Protein AF-A0A9W9KR08-F1 (afdb_monomer_lite)

Structure (mmCIF, N/CA/C/O backbone):
data_AF-A0A9W9KR08-F1
#
_entry.id   AF-A0A9W9KR08-F1
#
loop_
_atom_site.group_PDB
_atom_site.id
_atom_site.type_symbol
_atom_site.label_atom_id
_atom_site.label_alt_id
_atom_site.label_comp_id
_atom_site.label_asym_id
_atom_site.label_entity_id
_atom_site.label_seq_id
_atom_site.pdbx_PDB_ins_code
_atom_site.Cartn_x
_atom_site.Cartn_y
_atom_site.Cartn_z
_atom_site.occupancy
_atom_site.B_iso_or_equiv
_atom_site.auth_seq_id
_atom_site.auth_comp_id
_atom_site.auth_asym_id
_atom_site.auth_atom_id
_atom_site.pdbx_PDB_model_num
ATOM 1 N N . MET A 1 1 ? 18.007 20.102 36.667 1.00 52.06 1 MET A N 1
ATOM 2 C CA . MET A 1 1 ? 18.211 20.286 35.215 1.00 52.06 1 MET A CA 1
ATOM 3 C C . MET A 1 1 ? 19.020 19.099 34.707 1.00 52.06 1 MET A C 1
ATOM 5 O O . MET A 1 1 ? 20.148 18.953 35.167 1.00 52.06 1 MET A O 1
ATOM 9 N N . PRO A 1 2 ? 18.462 18.188 33.891 1.00 59.41 2 PRO A N 1
ATOM 10 C CA . PRO A 1 2 ? 19.242 17.080 33.341 1.00 59.41 2 PRO A CA 1
ATOM 11 C C . PRO A 1 2 ? 20.337 17.617 32.404 1.00 59.41 2 PRO A C 1
ATOM 13 O O . PRO A 1 2 ? 20.104 18.548 31.640 1.00 59.41 2 PRO A O 1
ATOM 16 N N . SER A 1 3 ? 21.543 17.053 32.503 1.00 70.56 3 SER A N 1
ATOM 17 C CA . SER A 1 3 ? 22.704 17.408 31.676 1.00 70.56 3 SER A CA 1
ATOM 18 C C . SER A 1 3 ? 22.457 17.080 30.195 1.00 70.56 3 SER A C 1
ATOM 20 O O . SER A 1 3 ? 21.797 16.090 29.884 1.00 70.56 3 SER A O 1
ATOM 22 N N . ILE A 1 4 ? 23.012 17.873 29.273 1.00 71.12 4 ILE A N 1
ATOM 23 C CA . ILE A 1 4 ? 22.867 17.719 27.809 1.00 71.12 4 ILE A CA 1
ATOM 24 C C . ILE A 1 4 ? 23.231 16.293 27.342 1.00 71.12 4 ILE A C 1
ATOM 26 O O . ILE A 1 4 ? 22.606 15.748 26.433 1.00 71.12 4 ILE A O 1
ATOM 30 N N . TYR A 1 5 ? 24.170 15.635 28.027 1.00 62.56 5 TYR A N 1
ATOM 31 C CA . TYR A 1 5 ? 24.565 14.251 27.748 1.00 62.56 5 TYR A CA 1
ATOM 32 C C . TYR A 1 5 ? 23.477 13.223 28.080 1.00 62.56 5 TYR A C 1
ATOM 34 O O . TYR A 1 5 ? 23.344 12.228 27.375 1.00 62.56 5 TYR A O 1
ATOM 42 N N . GLN A 1 6 ? 22.662 13.474 29.109 1.00 64.88 6 GLN A N 1
ATOM 43 C CA . GLN A 1 6 ? 21.523 12.615 29.454 1.00 64.88 6 GLN A CA 1
ATOM 44 C C . GLN A 1 6 ? 20.429 12.708 28.385 1.00 64.88 6 GLN A C 1
ATOM 46 O O . GLN A 1 6 ? 19.851 11.695 28.005 1.00 64.88 6 GLN A O 1
ATOM 51 N N . VAL A 1 7 ? 20.189 13.904 27.835 1.00 69.44 7 VAL A N 1
ATOM 52 C CA . VAL A 1 7 ? 19.223 14.100 26.741 1.00 69.44 7 VAL A CA 1
ATOM 53 C C . VAL A 1 7 ? 19.712 13.431 25.452 1.00 69.44 7 VAL A C 1
ATOM 55 O O . VAL A 1 7 ? 18.926 12.768 24.781 1.00 69.44 7 VAL A O 1
ATOM 58 N N . SER A 1 8 ? 21.010 13.528 25.144 1.00 73.31 8 SER A N 1
ATOM 59 C CA . SER A 1 8 ? 21.623 12.865 23.983 1.00 73.31 8 SER A CA 1
ATOM 60 C C . SER A 1 8 ? 21.580 11.335 24.091 1.00 73.31 8 SER A C 1
ATOM 62 O O . SER A 1 8 ? 21.169 10.656 23.150 1.00 73.31 8 SER A O 1
ATOM 64 N N . LEU A 1 9 ? 21.907 10.784 25.265 1.00 67.12 9 LEU A N 1
ATOM 65 C CA . LEU A 1 9 ? 21.858 9.343 25.514 1.00 67.12 9 LEU A CA 1
ATOM 66 C C . LEU A 1 9 ? 20.421 8.804 25.452 1.00 67.12 9 LEU A C 1
ATOM 68 O O . LEU A 1 9 ? 20.187 7.760 24.850 1.00 67.12 9 LEU A O 1
ATOM 72 N N . ILE A 1 10 ? 19.443 9.537 25.997 1.00 69.50 10 ILE A N 1
ATOM 73 C CA . ILE A 1 10 ? 18.020 9.180 25.902 1.00 69.50 10 ILE A CA 1
ATOM 74 C C . ILE A 1 10 ? 17.536 9.240 24.448 1.00 69.50 10 ILE A C 1
ATOM 76 O O . ILE A 1 10 ? 16.858 8.314 24.009 1.00 69.50 10 ILE A O 1
ATOM 80 N N . LEU A 1 11 ? 17.889 10.276 23.682 1.00 67.56 11 LEU A N 1
ATOM 81 C CA . LEU A 1 11 ? 17.483 10.405 22.278 1.00 67.56 11 LEU A CA 1
ATOM 82 C C . LEU A 1 11 ? 18.096 9.299 21.402 1.00 67.56 11 LEU A C 1
ATOM 84 O O . LEU A 1 11 ? 17.399 8.722 20.569 1.00 67.56 11 LEU A O 1
ATOM 88 N N . HIS A 1 12 ? 19.365 8.953 21.635 1.00 63.69 12 HIS A N 1
ATOM 89 C CA . HIS A 1 12 ? 20.059 7.881 20.920 1.00 63.69 12 HIS A CA 1
ATOM 90 C C . HIS A 1 12 ? 19.492 6.495 21.270 1.00 63.69 12 HIS A C 1
ATOM 92 O O . HIS A 1 12 ? 19.235 5.687 20.379 1.00 63.69 12 HIS A O 1
ATOM 98 N N . LEU A 1 13 ? 19.194 6.243 22.550 1.00 62.47 13 LEU A N 1
ATOM 99 C CA . LEU A 1 13 ? 18.542 5.004 22.990 1.00 62.47 13 LEU A CA 1
ATOM 100 C C . LEU A 1 13 ? 17.114 4.873 22.439 1.00 62.47 13 LEU A C 1
ATOM 102 O O . LEU A 1 13 ? 16.716 3.785 22.023 1.00 62.47 13 LEU A O 1
ATOM 106 N N . ARG A 1 14 ? 16.355 5.976 22.364 1.00 62.38 14 ARG A N 1
ATOM 107 C CA . ARG A 1 14 ? 15.014 5.976 21.755 1.00 62.38 14 ARG A CA 1
ATOM 108 C C . ARG A 1 14 ? 15.069 5.719 20.253 1.00 62.38 14 ARG A C 1
ATOM 110 O O . ARG A 1 14 ? 14.210 5.009 19.750 1.00 62.38 14 ARG A O 1
ATOM 117 N N . PHE A 1 15 ? 16.068 6.248 19.548 1.00 60.19 15 PHE A N 1
ATOM 118 C CA . PHE A 1 15 ? 16.228 6.035 18.108 1.00 60.19 15 PHE A CA 1
ATOM 119 C C . PHE A 1 15 ? 16.500 4.562 17.764 1.00 60.19 15 PHE A C 1
ATOM 121 O O . PHE A 1 15 ? 15.895 4.022 16.841 1.00 60.19 15 PHE A O 1
ATOM 128 N N . VAL A 1 16 ? 17.344 3.887 18.551 1.00 59.84 16 VAL A N 1
ATOM 129 C CA . VAL A 1 16 ? 17.700 2.474 18.329 1.00 59.84 16 VAL A CA 1
ATOM 130 C C . VAL A 1 16 ? 16.540 1.516 18.646 1.00 59.84 16 VAL A C 1
ATOM 132 O O . VAL A 1 16 ? 16.434 0.462 1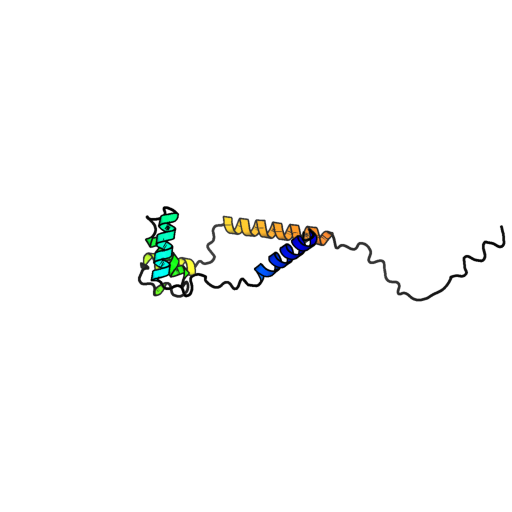8.025 1.00 59.84 16 VAL A O 1
ATOM 135 N N . GLN A 1 17 ? 15.628 1.866 19.560 1.00 54.56 17 GLN A N 1
ATOM 136 C CA . GLN A 1 17 ? 14.504 0.987 19.920 1.00 54.56 17 GLN A CA 1
ATOM 137 C C . GLN A 1 17 ? 13.375 0.922 18.876 1.00 54.56 17 GLN A C 1
ATOM 139 O O . GLN A 1 17 ? 12.664 -0.082 18.838 1.00 54.56 17 GLN A O 1
ATOM 144 N N . TYR A 1 18 ? 13.200 1.925 18.007 1.00 57.44 18 TYR A N 1
ATOM 145 C CA . TYR A 1 18 ? 12.099 1.916 17.028 1.00 57.44 18 TYR A CA 1
ATOM 146 C C . TYR A 1 18 ? 12.284 0.907 15.883 1.00 57.44 18 TYR A C 1
ATOM 148 O O . TYR A 1 18 ? 11.291 0.482 15.295 1.00 57.44 18 TYR A O 1
ATOM 156 N N . SER A 1 19 ? 13.514 0.493 15.561 1.00 56.91 19 SER A N 1
ATOM 157 C CA . SER A 1 19 ? 13.756 -0.379 14.399 1.00 56.91 19 SER A CA 1
ATOM 158 C C . SER A 1 19 ? 13.450 -1.860 14.647 1.00 56.91 19 SER A C 1
ATOM 160 O O . SER A 1 19 ? 13.314 -2.613 13.688 1.00 56.91 19 SER A O 1
ATOM 162 N N . GLN A 1 20 ? 13.291 -2.280 15.909 1.00 51.25 20 GLN A N 1
ATOM 163 C CA . GLN A 1 20 ? 13.209 -3.701 16.279 1.00 51.25 20 GLN A CA 1
ATOM 164 C C . GLN A 1 20 ? 11.784 -4.230 16.510 1.00 51.25 20 GLN A C 1
ATOM 166 O O . GLN A 1 20 ? 11.612 -5.414 16.790 1.00 51.25 20 GLN A O 1
ATOM 171 N N . LEU A 1 21 ? 10.752 -3.389 16.372 1.00 52.09 21 LEU A N 1
ATOM 172 C CA . LEU A 1 21 ? 9.340 -3.798 16.483 1.00 52.09 21 LEU A CA 1
ATOM 173 C C . LEU A 1 21 ? 8.572 -3.741 15.158 1.00 52.09 21 LEU A C 1
ATOM 175 O O . LEU A 1 21 ? 7.372 -4.000 15.138 1.00 52.09 21 LEU A O 1
ATOM 179 N N . ALA A 1 22 ? 9.239 -3.447 14.042 1.00 51.81 22 ALA A N 1
ATOM 180 C CA . ALA A 1 22 ? 8.608 -3.404 12.728 1.00 51.81 22 ALA A CA 1
ATOM 181 C C . ALA A 1 22 ? 8.366 -4.820 12.174 1.00 51.81 22 ALA A C 1
ATOM 183 O O . ALA A 1 22 ? 8.864 -5.186 11.109 1.00 51.81 22 ALA A O 1
ATOM 184 N N . ARG A 1 23 ? 7.586 -5.646 12.883 1.00 55.50 23 ARG A N 1
ATOM 185 C CA . ARG A 1 23 ? 6.930 -6.768 12.217 1.00 55.50 23 ARG A CA 1
ATOM 186 C C . ARG A 1 23 ? 5.921 -6.140 11.266 1.00 55.50 23 ARG A C 1
ATOM 188 O O . ARG A 1 23 ? 5.034 -5.415 11.705 1.00 55.50 23 ARG A O 1
ATOM 195 N N . ILE A 1 24 ? 6.118 -6.351 9.968 1.00 65.06 24 ILE A N 1
ATOM 196 C CA . ILE A 1 24 ? 5.223 -5.868 8.914 1.00 65.06 24 ILE A CA 1
ATOM 197 C C . ILE A 1 24 ? 3.909 -6.651 9.050 1.00 65.06 24 ILE A C 1
ATOM 199 O O . ILE A 1 24 ? 3.690 -7.660 8.385 1.00 65.06 24 ILE A O 1
ATOM 203 N N . GLU A 1 25 ? 3.066 -6.246 9.994 1.00 69.25 25 GLU A N 1
ATOM 204 C CA . GLU A 1 25 ? 1.701 -6.732 10.145 1.00 69.25 25 GLU A CA 1
ATOM 205 C C . GLU A 1 25 ? 0.764 -5.718 9.501 1.00 69.25 25 GLU A C 1
ATOM 207 O O . GLU A 1 25 ? 0.929 -4.509 9.653 1.00 69.25 25 GLU A O 1
ATOM 212 N N . ASN A 1 26 ? -0.205 -6.216 8.737 1.00 79.31 26 ASN A N 1
ATOM 213 C CA . ASN A 1 26 ? -1.187 -5.370 8.079 1.00 79.31 26 ASN A CA 1
ATOM 214 C C . ASN A 1 26 ? -2.012 -4.613 9.144 1.00 79.31 26 ASN A C 1
ATOM 216 O O . ASN A 1 26 ? -2.771 -5.264 9.866 1.00 79.31 26 ASN A O 1
ATOM 220 N N . PRO A 1 27 ? -1.926 -3.271 9.228 1.00 79.62 27 PRO A N 1
ATOM 221 C CA . PRO A 1 27 ? -2.611 -2.483 10.255 1.00 79.62 27 PRO A CA 1
ATOM 222 C C . PRO A 1 27 ? -4.140 -2.492 10.107 1.00 79.62 27 PRO A C 1
ATOM 224 O O . PRO A 1 27 ? -4.850 -2.115 11.034 1.00 79.62 27 PRO A O 1
ATOM 227 N N . LEU A 1 28 ? -4.655 -2.930 8.954 1.00 80.00 28 LEU A N 1
ATOM 228 C CA . LEU A 1 28 ? -6.090 -3.058 8.686 1.00 80.00 28 LEU A CA 1
ATOM 229 C C . LEU A 1 28 ? -6.640 -4.435 9.083 1.00 80.00 28 LEU A C 1
ATOM 231 O O . LEU A 1 28 ? -7.856 -4.653 9.078 1.00 80.00 28 LEU A O 1
ATOM 235 N N . LYS A 1 29 ? -5.762 -5.387 9.415 1.00 78.75 29 LYS A N 1
ATOM 236 C CA . LYS A 1 29 ? -6.139 -6.761 9.744 1.00 78.75 29 LYS A CA 1
ATOM 237 C C . LYS A 1 29 ? -6.809 -6.806 11.119 1.00 78.75 29 LYS A C 1
ATOM 239 O O . LYS A 1 29 ? -6.217 -6.417 12.117 1.00 78.75 29 LYS A O 1
ATOM 244 N N . GLY A 1 30 ? -8.041 -7.312 11.167 1.00 79.12 30 GLY A N 1
ATOM 245 C CA . GLY A 1 30 ? -8.818 -7.453 12.406 1.00 79.12 30 GLY A CA 1
ATOM 246 C C . GLY A 1 30 ? -9.770 -6.294 12.719 1.00 79.12 30 GLY A C 1
ATOM 247 O O . GLY A 1 30 ? -10.525 -6.389 13.683 1.00 79.12 30 GLY A O 1
ATOM 248 N N . ILE A 1 31 ? -9.795 -5.232 11.906 1.00 84.81 31 ILE A N 1
ATOM 249 C CA . ILE 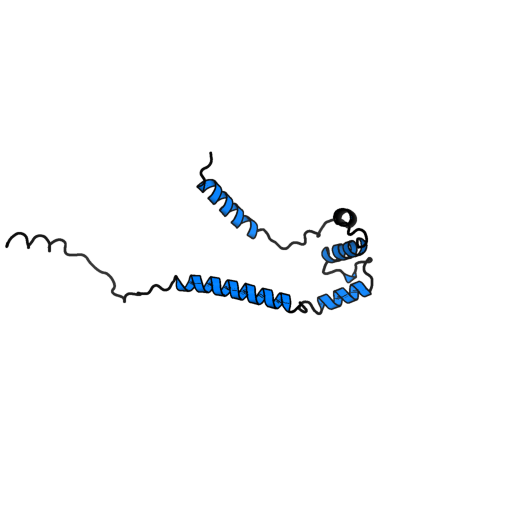A 1 31 ? -10.807 -4.172 12.020 1.00 84.81 31 ILE A CA 1
ATOM 250 C C . ILE A 1 31 ? -12.110 -4.657 11.360 1.00 84.81 31 ILE A C 1
ATOM 252 O O . ILE A 1 31 ? -12.071 -5.108 10.210 1.00 84.81 31 ILE A O 1
ATOM 256 N N . PRO A 1 32 ? -13.272 -4.573 12.034 1.00 86.62 32 PRO A N 1
ATOM 257 C CA . PRO A 1 32 ? -14.537 -4.971 11.434 1.00 86.62 32 PRO A CA 1
ATOM 258 C C . PRO A 1 32 ? -14.891 -4.060 10.253 1.00 86.62 32 PRO A C 1
ATOM 260 O O . PRO A 1 32 ? -14.675 -2.845 10.285 1.00 86.62 32 PRO A O 1
ATOM 263 N N . LYS A 1 33 ? -15.471 -4.662 9.213 1.00 83.69 33 LYS A N 1
ATOM 264 C CA . LYS A 1 33 ? -15.775 -4.014 7.931 1.00 83.69 33 LYS A CA 1
ATOM 265 C C .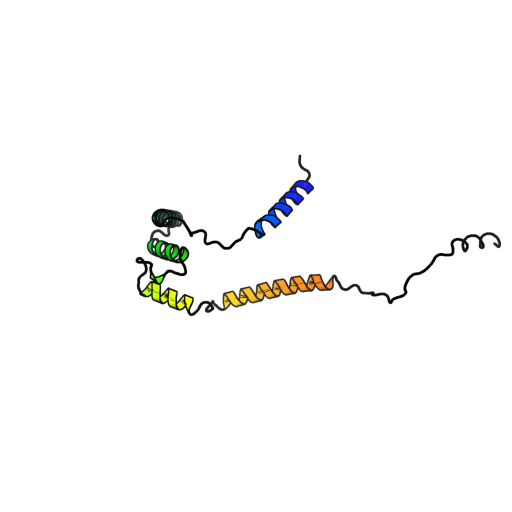 LYS A 1 33 ? -16.563 -2.710 8.085 1.00 83.69 33 LYS A C 1
ATOM 267 O O . LYS A 1 33 ? -16.219 -1.720 7.455 1.00 83.69 33 LYS A O 1
ATOM 272 N N . GLU A 1 34 ? -17.566 -2.672 8.956 1.00 85.50 34 GLU A N 1
ATOM 273 C CA . GLU A 1 34 ? -18.385 -1.471 9.173 1.00 85.50 34 GLU A CA 1
ATOM 274 C C . GLU A 1 34 ? -17.583 -0.298 9.751 1.00 85.50 34 GLU A C 1
ATOM 276 O O . GLU A 1 34 ? -17.683 0.828 9.260 1.00 85.50 34 GLU A O 1
ATOM 281 N N . THR A 1 35 ? -16.738 -0.561 10.753 1.00 87.19 35 THR A N 1
ATOM 282 C CA . THR A 1 35 ? -15.850 0.454 11.339 1.00 87.19 35 THR A CA 1
ATOM 283 C C . THR A 1 35 ? -14.857 0.965 10.306 1.00 87.19 35 THR A C 1
ATOM 285 O O . THR A 1 35 ? -14.624 2.169 10.212 1.00 87.19 35 THR A O 1
ATOM 288 N N . LEU A 1 36 ? -14.323 0.062 9.488 1.00 87.38 36 LEU A N 1
ATOM 289 C CA . LEU A 1 36 ? -13.385 0.395 8.428 1.00 87.38 36 LEU A CA 1
ATOM 290 C C . LEU A 1 36 ? -14.036 1.286 7.353 1.00 87.38 36 LEU A C 1
ATOM 292 O O . LEU A 1 36 ? -13.470 2.304 6.961 1.00 87.38 36 LEU A O 1
ATOM 296 N N . MET A 1 37 ? -15.271 0.980 6.945 1.00 88.12 37 MET A N 1
ATOM 297 C CA . MET A 1 37 ? -16.038 1.818 6.015 1.00 88.12 37 MET A CA 1
ATOM 298 C C . MET A 1 37 ? -16.357 3.200 6.602 1.00 88.12 37 MET A C 1
ATOM 300 O O . MET A 1 37 ? -16.301 4.202 5.886 1.00 88.12 37 MET A O 1
ATOM 304 N N . ALA A 1 38 ? -16.677 3.280 7.897 1.00 89.50 38 ALA A N 1
ATOM 305 C CA . ALA A 1 38 ? -16.913 4.554 8.574 1.00 89.50 38 ALA A CA 1
ATOM 306 C C . ALA A 1 38 ? -15.644 5.425 8.610 1.00 89.50 38 ALA A C 1
ATOM 308 O O . ALA A 1 38 ? -15.714 6.616 8.308 1.00 89.50 38 ALA A O 1
ATOM 309 N N . GLN A 1 39 ? -14.485 4.825 8.900 1.00 87.62 39 GLN A N 1
ATOM 310 C CA . GLN A 1 39 ? -13.188 5.510 8.873 1.00 87.62 39 GLN A CA 1
ATOM 311 C C . GLN A 1 39 ? -12.843 6.026 7.473 1.00 87.62 39 GLN A C 1
ATOM 313 O O . GLN A 1 39 ? -12.441 7.178 7.330 1.00 87.62 39 GLN A O 1
ATOM 318 N N . VAL A 1 40 ? -13.069 5.217 6.435 1.00 89.62 40 VAL A N 1
ATOM 319 C CA . VAL A 1 40 ? -12.852 5.628 5.038 1.00 89.62 40 VAL A CA 1
ATOM 320 C C . VAL A 1 40 ? -13.744 6.807 4.649 1.00 89.62 40 VAL A C 1
ATOM 322 O O . VAL A 1 40 ? -13.275 7.757 4.026 1.00 89.62 40 VAL A O 1
ATOM 325 N N . ARG A 1 41 ? -15.022 6.792 5.043 1.00 89.38 41 ARG A N 1
ATOM 326 C CA . ARG A 1 41 ? -15.950 7.905 4.774 1.00 89.38 41 ARG A CA 1
ATOM 327 C C . ARG A 1 41 ? -15.544 9.188 5.497 1.00 89.38 41 ARG A C 1
ATOM 329 O O . ARG A 1 41 ? -15.628 10.267 4.908 1.00 89.38 41 ARG A O 1
ATOM 336 N N . ALA A 1 42 ? -15.094 9.076 6.747 1.00 90.25 42 ALA A N 1
ATOM 337 C CA . ALA A 1 42 ? -14.570 10.209 7.503 1.00 90.25 42 ALA A CA 1
ATOM 338 C C . ALA A 1 42 ? -13.323 10.793 6.820 1.00 90.25 42 ALA A C 1
ATOM 340 O O . ALA A 1 42 ? -13.297 11.986 6.527 1.00 90.25 42 ALA A O 1
ATOM 341 N N . PHE A 1 43 ? -12.365 9.936 6.452 1.00 89.00 43 PHE A N 1
ATOM 342 C CA . PHE A 1 43 ? -11.151 10.312 5.725 1.00 89.00 43 PHE A CA 1
ATOM 343 C C . PHE A 1 43 ? -11.466 11.011 4.396 1.00 89.00 43 PHE A C 1
ATOM 345 O O . PHE A 1 43 ? -10.937 12.079 4.093 1.00 89.00 43 PHE A O 1
ATOM 352 N N . ALA A 1 44 ? -12.381 10.451 3.607 1.00 90.69 44 ALA A N 1
ATOM 353 C CA . ALA A 1 44 ? -12.762 11.037 2.331 1.00 90.69 44 ALA A CA 1
ATOM 354 C C . ALA A 1 44 ? -13.437 12.407 2.496 1.00 90.69 44 ALA A C 1
ATOM 356 O O . ALA A 1 44 ? -13.229 13.301 1.680 1.00 90.69 44 ALA A O 1
ATOM 357 N N . THR A 1 45 ? -14.215 12.597 3.561 1.00 89.62 45 THR A N 1
ATOM 358 C CA . THR A 1 45 ? -14.835 13.892 3.870 1.00 89.62 45 THR A CA 1
ATOM 359 C C . THR A 1 45 ? -13.789 14.918 4.305 1.00 89.62 45 THR A C 1
ATOM 361 O O . THR A 1 45 ? -13.793 16.045 3.810 1.00 89.62 45 THR A O 1
ATOM 364 N N . GLU A 1 46 ? -12.855 14.522 5.171 1.00 91.44 46 GLU A N 1
ATOM 365 C CA . GLU A 1 46 ? -11.764 15.372 5.662 1.00 91.44 46 GLU A CA 1
ATOM 366 C C . GLU A 1 46 ? -10.859 15.861 4.522 1.00 91.44 46 GLU A C 1
ATOM 368 O O . GLU A 1 46 ? -10.534 17.047 4.432 1.00 91.44 46 GLU A O 1
ATOM 373 N N . HIS A 1 47 ? -10.523 14.968 3.592 1.00 88.56 47 HIS A N 1
ATOM 374 C CA . HIS A 1 47 ? -9.628 15.264 2.474 1.00 88.56 47 HIS A CA 1
ATOM 375 C C . HIS A 1 47 ? -10.338 15.740 1.199 1.00 88.56 47 HIS A C 1
ATOM 377 O O . HIS A 1 47 ? -9.685 15.903 0.170 1.00 88.56 47 HIS A O 1
ATOM 383 N N . ARG A 1 48 ? -11.655 16.004 1.248 1.00 88.50 48 ARG A N 1
ATOM 384 C CA . ARG A 1 48 ? -12.471 16.428 0.087 1.00 88.50 48 ARG A CA 1
ATOM 385 C C . ARG A 1 48 ? -12.440 15.435 -1.085 1.00 88.50 48 ARG A C 1
ATOM 387 O O . ARG A 1 48 ? -12.559 15.816 -2.246 1.00 88.50 48 ARG A O 1
ATOM 394 N N . LEU A 1 49 ? -12.308 14.154 -0.764 1.00 88.38 49 LEU A N 1
ATOM 395 C CA . LEU A 1 49 ? -12.307 13.009 -1.674 1.00 88.38 49 LEU A CA 1
ATOM 396 C C . LEU A 1 49 ? -13.665 12.284 -1.686 1.00 88.38 49 LEU A C 1
ATOM 398 O O . LEU A 1 49 ? -13.752 11.116 -2.053 1.00 88.38 49 LEU A O 1
ATOM 402 N N . SER A 1 50 ? -14.740 12.962 -1.276 1.00 85.44 50 SER A N 1
ATOM 403 C CA . SER A 1 50 ? -16.081 12.382 -1.129 1.00 85.44 50 SER A CA 1
ATOM 404 C C . SER A 1 50 ? -16.628 11.731 -2.408 1.00 85.44 50 SER A C 1
ATOM 406 O O . SER A 1 50 ? -17.424 10.804 -2.316 1.00 85.44 50 SER A O 1
ATOM 408 N N . ASN A 1 51 ? -16.180 12.175 -3.588 1.00 86.25 51 ASN A N 1
ATOM 409 C CA . ASN A 1 51 ? -16.586 11.606 -4.879 1.00 86.25 51 ASN A CA 1
ATOM 410 C C . ASN A 1 51 ? -15.977 10.221 -5.151 1.00 86.25 51 ASN A C 1
ATOM 412 O O . ASN A 1 51 ? -16.533 9.459 -5.929 1.00 86.25 51 ASN A O 1
ATOM 416 N N . GLU A 1 52 ? -14.865 9.888 -4.495 1.00 87.00 52 GLU A N 1
ATOM 417 C CA . GLU A 1 52 ? -14.097 8.658 -4.734 1.00 87.00 52 GLU A CA 1
ATOM 418 C C . GLU A 1 52 ? -14.221 7.664 -3.568 1.00 87.00 52 GLU A C 1
ATOM 420 O O . GLU A 1 52 ? -13.468 6.695 -3.473 1.00 87.00 52 GLU A O 1
ATOM 425 N N . VAL A 1 53 ? -15.170 7.893 -2.652 1.00 87.88 53 VAL A N 1
ATOM 426 C CA . VAL A 1 53 ? -15.381 7.066 -1.450 1.00 87.88 53 VAL A CA 1
ATOM 427 C C . VAL A 1 53 ? -15.495 5.589 -1.805 1.00 87.88 53 VAL A C 1
ATOM 429 O O . VAL A 1 53 ? -14.866 4.761 -1.152 1.00 87.88 53 VAL A O 1
ATOM 432 N N . ASP A 1 54 ? -16.244 5.252 -2.853 1.00 86.06 54 ASP A N 1
ATOM 433 C CA . ASP A 1 54 ? -16.450 3.862 -3.263 1.00 86.06 54 ASP A CA 1
ATOM 434 C C . ASP A 1 54 ? -15.144 3.188 -3.711 1.00 86.06 54 ASP A C 1
ATOM 436 O O . ASP A 1 54 ? -14.922 2.008 -3.426 1.00 86.06 54 ASP A O 1
ATOM 440 N N . VAL A 1 55 ? -14.238 3.942 -4.340 1.00 86.56 55 VAL A N 1
ATOM 441 C CA . VAL A 1 55 ? -12.905 3.458 -4.729 1.00 86.56 55 VAL A CA 1
ATOM 442 C C . VAL A 1 55 ? -12.062 3.182 -3.487 1.00 86.56 55 VAL A C 1
ATOM 444 O O . VAL A 1 55 ? -11.441 2.122 -3.387 1.00 86.56 55 VAL A O 1
ATOM 447 N N . PHE A 1 56 ? -12.088 4.079 -2.498 1.00 87.06 56 PHE A N 1
ATOM 448 C CA . PHE A 1 56 ? -11.381 3.863 -1.234 1.00 87.06 56 PHE A CA 1
ATOM 449 C C . PHE A 1 56 ? -11.938 2.678 -0.448 1.00 87.06 56 PHE A C 1
ATOM 451 O O . PHE A 1 56 ? -11.163 1.915 0.124 1.00 87.06 56 PHE A O 1
ATOM 458 N N . ILE A 1 57 ? -13.258 2.480 -0.449 1.00 87.38 57 ILE A N 1
ATOM 459 C CA . ILE A 1 57 ? -13.901 1.332 0.201 1.00 87.38 57 ILE A CA 1
ATOM 460 C C . ILE A 1 57 ? -13.392 0.028 -0.421 1.00 87.38 57 ILE A C 1
ATOM 462 O O . ILE A 1 57 ? -12.940 -0.858 0.305 1.00 87.38 57 ILE A O 1
ATOM 466 N N . LYS A 1 58 ? -13.389 -0.075 -1.755 1.00 86.75 58 LYS A N 1
ATOM 467 C CA . LYS A 1 58 ? -12.839 -1.241 -2.463 1.00 86.75 58 LYS A CA 1
ATOM 468 C C . LYS A 1 58 ? -11.353 -1.438 -2.160 1.00 86.75 58 LYS A C 1
ATOM 470 O O . LYS A 1 58 ? -10.944 -2.546 -1.819 1.00 86.75 58 LYS A O 1
ATOM 475 N N . GLY A 1 59 ? -10.558 -0.370 -2.228 1.00 86.12 59 GLY A N 1
ATOM 476 C CA . GLY A 1 59 ? -9.117 -0.420 -1.977 1.00 86.12 59 GLY A CA 1
ATOM 477 C C . GLY A 1 59 ? -8.779 -0.872 -0.558 1.00 86.12 59 GLY A C 1
ATOM 478 O O . GLY A 1 59 ? -7.879 -1.683 -0.362 1.00 86.12 59 GLY A O 1
ATOM 479 N N . VAL A 1 60 ? -9.542 -0.417 0.432 1.00 88.00 60 VAL A N 1
ATOM 480 C CA . VAL A 1 60 ? -9.344 -0.787 1.834 1.00 88.00 60 VAL A CA 1
ATOM 481 C C . VAL A 1 60 ? -9.765 -2.234 2.118 1.00 88.00 60 VAL A C 1
ATOM 483 O O . VAL A 1 60 ? -9.087 -2.917 2.886 1.00 88.00 60 VAL A O 1
ATOM 486 N N . LEU A 1 61 ? -10.809 -2.744 1.456 1.00 85.25 61 LEU A N 1
ATOM 487 C CA . LEU A 1 61 ? -11.180 -4.164 1.531 1.00 85.25 61 LEU A CA 1
ATOM 488 C C . LEU A 1 61 ? -10.093 -5.069 0.929 1.00 85.25 61 LEU A C 1
ATOM 490 O O . LEU A 1 61 ? -9.716 -6.069 1.539 1.00 85.25 61 LEU A O 1
ATOM 494 N N . VAL A 1 62 ? -9.539 -4.687 -0.226 1.00 85.38 62 VAL A N 1
ATOM 495 C CA . VAL A 1 62 ? -8.422 -5.411 -0.860 1.00 85.38 62 VAL A CA 1
ATOM 496 C C . VAL A 1 62 ? -7.158 -5.326 -0.000 1.00 85.38 62 VAL A C 1
ATOM 498 O O . VAL A 1 62 ? -6.473 -6.328 0.193 1.00 85.38 62 VAL A O 1
ATOM 501 N N . ALA A 1 63 ? -6.871 -4.159 0.583 1.00 84.56 63 ALA A N 1
ATOM 502 C CA . ALA A 1 63 ? -5.723 -3.964 1.464 1.00 84.56 63 ALA A CA 1
ATOM 503 C C . ALA A 1 63 ? -5.838 -4.757 2.774 1.00 84.56 63 ALA A C 1
ATOM 505 O O . ALA A 1 63 ? -4.819 -5.181 3.314 1.00 84.56 63 ALA A O 1
ATOM 506 N N . GLN A 1 64 ? -7.050 -4.988 3.291 1.00 84.25 64 GLN A N 1
ATOM 507 C CA . GLN A 1 64 ? -7.270 -5.828 4.471 1.00 84.25 64 GLN A CA 1
ATOM 508 C C . GLN A 1 64 ? -6.936 -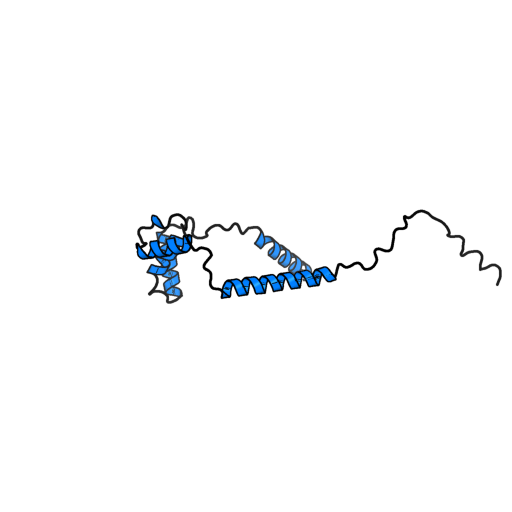7.306 4.194 1.00 84.25 64 GLN A C 1
ATOM 510 O O . GLN A 1 64 ? -6.286 -7.950 5.026 1.00 84.25 64 GLN A O 1
ATOM 515 N N . SER A 1 65 ? -7.317 -7.816 3.019 1.00 80.62 65 SER A N 1
ATOM 516 C CA . SER A 1 65 ? -7.126 -9.218 2.622 1.00 80.62 65 SER A CA 1
ATOM 517 C C . SER A 1 65 ? -6.545 -9.334 1.204 1.00 80.62 65 SER A C 1
ATOM 519 O O . SER A 1 65 ? -7.260 -9.706 0.274 1.00 80.62 65 SER A O 1
ATOM 521 N N . PRO A 1 66 ? -5.230 -9.105 1.023 1.00 74.00 66 PRO A N 1
ATOM 522 C CA . PRO A 1 66 ? -4.595 -9.095 -0.300 1.00 74.00 66 PRO A CA 1
ATOM 523 C C . PRO A 1 66 ? -4.520 -10.476 -0.971 1.00 74.00 66 PRO A C 1
ATOM 525 O O . PRO A 1 66 ? -4.177 -10.565 -2.141 1.00 74.00 66 PRO A O 1
ATOM 528 N N . ILE A 1 67 ? -4.811 -11.555 -0.239 1.00 73.38 67 ILE A N 1
ATOM 529 C CA . ILE A 1 67 ? -4.816 -12.937 -0.749 1.00 73.38 67 ILE A CA 1
ATOM 530 C C . ILE A 1 67 ? -6.227 -13.361 -1.183 1.00 73.38 67 ILE A C 1
ATOM 532 O O . ILE A 1 67 ? -6.367 -14.210 -2.053 1.00 73.38 67 ILE A O 1
ATOM 536 N N . ASP A 1 68 ? -7.269 -12.758 -0.602 1.00 76.62 68 ASP A N 1
ATOM 537 C CA . ASP A 1 68 ? -8.662 -13.203 -0.745 1.00 76.62 68 ASP A CA 1
ATOM 538 C C . ASP A 1 68 ? -9.514 -12.204 -1.546 1.00 76.62 68 ASP A C 1
ATOM 540 O O . ASP A 1 68 ? -10.723 -12.075 -1.356 1.00 76.62 68 ASP A O 1
ATOM 544 N N . TYR A 1 69 ? -8.875 -11.455 -2.450 1.00 77.38 69 TYR A N 1
ATOM 545 C CA . TYR A 1 69 ? -9.545 -10.424 -3.247 1.00 77.38 69 TYR A CA 1
ATOM 546 C C . TYR A 1 69 ? -10.594 -10.995 -4.217 1.00 77.38 69 TYR A C 1
ATOM 548 O O . TYR A 1 69 ? -11.472 -10.262 -4.673 1.00 77.38 69 TYR A O 1
ATOM 556 N N . GLU A 1 70 ? -10.540 -12.296 -4.522 1.00 72.75 70 GLU A N 1
ATOM 557 C CA . GLU A 1 70 ? -11.526 -12.963 -5.379 1.00 72.75 70 GLU A CA 1
ATOM 558 C C . GLU A 1 70 ? -12.892 -13.130 -4.696 1.00 72.75 70 GLU A C 1
ATOM 560 O O . GLU A 1 70 ? -13.915 -13.033 -5.375 1.00 72.75 70 GLU A O 1
ATOM 565 N N . ASN A 1 71 ? -12.923 -13.281 -3.366 1.00 73.12 71 ASN A N 1
ATOM 566 C CA . ASN A 1 71 ? -14.149 -13.485 -2.585 1.00 73.12 71 ASN A CA 1
ATOM 567 C C . ASN A 1 71 ? -14.837 -12.179 -2.142 1.00 73.12 71 ASN A C 1
ATOM 569 O O . ASN A 1 71 ? -15.890 -12.215 -1.502 1.00 73.12 71 ASN A O 1
ATOM 573 N N . ILE A 1 72 ? -14.283 -11.011 -2.483 1.00 77.50 72 ILE A N 1
ATOM 574 C CA . ILE A 1 72 ? -14.882 -9.719 -2.129 1.00 77.50 72 ILE A CA 1
ATOM 575 C C . ILE A 1 72 ? -16.058 -9.419 -3.074 1.00 77.50 72 ILE A C 1
ATOM 577 O O . ILE A 1 72 ? -15.879 -9.152 -4.266 1.00 77.50 72 ILE A O 1
ATOM 581 N N . SER A 1 73 ? -17.275 -9.422 -2.525 1.00 72.88 73 SER A N 1
ATOM 582 C CA . SER A 1 73 ? -18.527 -9.162 -3.254 1.00 72.88 73 SER A CA 1
ATOM 583 C C . SER A 1 73 ? -18.614 -7.764 -3.874 1.00 72.88 73 SER A C 1
ATOM 585 O O . SER A 1 73 ? -19.275 -7.578 -4.892 1.00 72.88 73 SER A O 1
ATOM 587 N N . GLU A 1 74 ? -17.943 -6.780 -3.277 1.00 74.56 74 GLU A N 1
ATOM 588 C CA . GLU A 1 74 ? -17.930 -5.382 -3.716 1.00 74.56 74 GLU A CA 1
ATOM 589 C C . GLU A 1 74 ? -17.045 -5.131 -4.945 1.00 74.56 74 GLU A C 1
ATOM 591 O O . GLU A 1 74 ? -17.122 -4.056 -5.547 1.00 74.56 74 GLU A O 1
ATOM 596 N N . LEU A 1 75 ? -16.194 -6.091 -5.318 1.00 77.94 75 LEU A N 1
ATOM 597 C CA . LEU A 1 75 ? -15.352 -5.974 -6.502 1.00 77.94 75 LEU A CA 1
ATOM 598 C C . LEU A 1 75 ? -16.117 -6.427 -7.745 1.00 77.94 75 LEU A C 1
ATOM 600 O O . LEU A 1 75 ? -16.689 -7.521 -7.790 1.00 77.94 75 LEU A O 1
ATOM 604 N N . HIS A 1 76 ? -16.085 -5.595 -8.785 1.00 79.25 76 HIS A N 1
ATOM 605 C CA . HIS A 1 76 ? -16.558 -5.992 -10.107 1.00 79.25 76 HIS A CA 1
ATOM 606 C C . HIS A 1 76 ? -15.505 -6.834 -10.832 1.00 79.25 76 HIS A C 1
ATOM 608 O O . HIS A 1 76 ? -14.331 -6.856 -10.465 1.00 79.25 76 HIS A O 1
ATOM 614 N N . GLU A 1 77 ? -15.910 -7.518 -11.904 1.00 77.81 77 GLU A N 1
ATOM 615 C CA . GLU A 1 77 ? -14.990 -8.380 -12.654 1.00 77.81 77 GLU A CA 1
ATOM 616 C C . GLU A 1 77 ? -13.831 -7.602 -13.293 1.00 77.81 77 GLU A C 1
ATOM 618 O O . GLU A 1 77 ? -12.711 -8.100 -13.351 1.00 77.81 77 GLU A O 1
ATOM 623 N N . ASN A 1 78 ? -14.063 -6.344 -13.680 1.00 78.56 78 ASN A N 1
ATOM 624 C CA . ASN A 1 78 ? -13.004 -5.457 -14.163 1.00 78.56 78 ASN A CA 1
ATOM 625 C C . ASN A 1 78 ? -11.958 -5.159 -13.073 1.00 78.56 78 ASN A C 1
ATOM 627 O O . ASN A 1 78 ? -10.762 -5.154 -13.365 1.00 78.56 78 ASN A O 1
ATOM 631 N N . ASP A 1 79 ? -12.398 -4.972 -11.823 1.00 81.00 79 ASP A N 1
ATOM 632 C CA . ASP A 1 79 ? -11.518 -4.721 -10.675 1.00 81.00 79 ASP A CA 1
ATOM 633 C C . ASP A 1 79 ? -10.687 -5.981 -10.370 1.00 81.00 79 ASP A C 1
ATOM 635 O O . ASP A 1 79 ? -9.468 -5.913 -10.210 1.00 81.00 79 ASP A O 1
ATOM 639 N N . ARG A 1 80 ? -11.322 -7.164 -10.398 1.00 81.62 80 ARG A N 1
ATOM 640 C CA . ARG A 1 80 ? -10.630 -8.459 -10.261 1.00 81.62 80 ARG A CA 1
ATOM 641 C C . ARG A 1 80 ? -9.609 -8.692 -11.371 1.00 81.62 80 ARG A C 1
ATOM 643 O O . ARG A 1 80 ? -8.492 -9.118 -11.092 1.00 81.62 80 ARG A O 1
ATOM 650 N N . ALA A 1 81 ? -9.95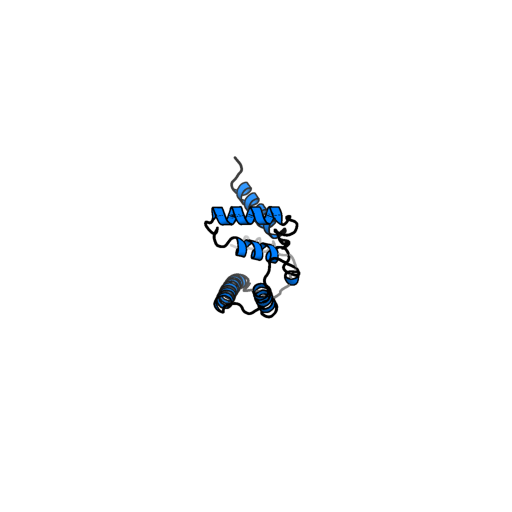5 -8.404 -12.624 1.00 81.38 81 ALA A N 1
ATOM 651 C CA . ALA A 1 81 ? -9.039 -8.559 -13.751 1.00 81.38 81 ALA A CA 1
ATOM 652 C C . ALA A 1 81 ? -7.812 -7.635 -13.637 1.00 81.38 81 ALA A C 1
ATOM 654 O O . ALA A 1 81 ? -6.704 -8.048 -13.988 1.00 81.38 81 ALA A O 1
ATOM 655 N N . ALA A 1 82 ? -7.986 -6.411 -13.124 1.00 80.88 82 ALA A N 1
ATOM 656 C CA . ALA A 1 82 ? -6.876 -5.506 -12.834 1.00 80.88 82 ALA A CA 1
ATOM 657 C C . ALA A 1 82 ? -5.953 -6.077 -11.744 1.00 80.88 82 ALA A C 1
ATOM 659 O O . ALA A 1 82 ? -4.751 -6.195 -11.981 1.00 80.88 82 ALA A O 1
ATOM 660 N N . LEU A 1 83 ? -6.516 -6.544 -10.625 1.00 81.12 83 LEU A N 1
ATOM 661 C CA . LEU A 1 83 ? -5.748 -7.150 -9.529 1.00 81.12 83 LEU A CA 1
ATOM 662 C C . LEU A 1 83 ? -5.013 -8.430 -9.951 1.00 81.12 83 LEU A C 1
ATOM 664 O O . LEU A 1 83 ? -3.844 -8.607 -9.616 1.00 81.12 83 LEU A O 1
ATOM 668 N N . ARG A 1 84 ? -5.638 -9.294 -10.764 1.00 81.88 84 ARG A N 1
ATOM 669 C CA . ARG A 1 84 ? -4.959 -10.473 -11.335 1.00 81.88 84 ARG A CA 1
ATOM 670 C C . ARG A 1 84 ? -3.787 -10.074 -12.230 1.00 81.88 84 ARG A C 1
ATOM 672 O O . ARG A 1 84 ? -2.751 -10.737 -12.223 1.00 81.88 84 ARG A O 1
ATOM 679 N N . ARG A 1 85 ? -3.925 -8.994 -13.012 1.00 78.56 85 ARG A N 1
ATOM 680 C CA . ARG A 1 85 ? -2.811 -8.481 -13.823 1.00 78.56 85 ARG A CA 1
ATOM 681 C C . ARG A 1 85 ? -1.679 -7.948 -12.955 1.00 78.56 85 ARG A C 1
ATOM 683 O O . ARG A 1 85 ? -0.531 -8.209 -13.305 1.00 78.56 85 ARG A O 1
ATOM 690 N N . GLU A 1 86 ? -1.979 -7.256 -11.861 1.00 77.25 86 GLU A N 1
ATOM 691 C CA . GLU A 1 86 ? -0.975 -6.800 -10.892 1.00 77.25 86 GLU A CA 1
ATOM 692 C C . GLU A 1 86 ? -0.249 -7.979 -10.230 1.00 77.25 86 GLU A C 1
ATOM 694 O O . GLU A 1 86 ? 0.981 -7.982 -10.173 1.00 77.25 86 GLU A O 1
ATOM 699 N N . ASP A 1 87 ? -0.980 -9.020 -9.818 1.00 76.69 87 ASP A N 1
ATOM 700 C CA . ASP A 1 87 ? -0.391 -10.224 -9.219 1.00 76.69 87 ASP A CA 1
ATOM 701 C C . ASP A 1 87 ? 0.488 -11.001 -10.218 1.00 76.69 87 ASP A C 1
ATOM 703 O O . ASP A 1 87 ? 1.569 -11.473 -9.869 1.00 76.69 87 ASP A O 1
ATOM 707 N N . ALA A 1 88 ? 0.099 -11.059 -11.493 1.00 76.50 88 ALA A N 1
ATOM 708 C CA . ALA A 1 88 ? 0.934 -11.648 -12.541 1.00 76.50 88 ALA A CA 1
ATOM 709 C C . ALA A 1 88 ? 2.151 -10.772 -12.915 1.00 76.50 88 ALA A C 1
ATOM 711 O O . ALA A 1 88 ? 3.170 -11.295 -13.367 1.00 76.50 88 ALA A O 1
ATOM 712 N N . HIS A 1 89 ? 2.076 -9.449 -12.721 1.00 74.94 89 HIS A N 1
ATOM 713 C CA . HIS A 1 89 ? 3.096 -8.478 -13.143 1.00 74.94 89 HIS A CA 1
ATOM 714 C C . HIS A 1 89 ? 3.677 -7.672 -11.970 1.00 74.94 89 HIS A C 1
ATOM 716 O O . HIS A 1 89 ? 3.937 -6.475 -12.109 1.00 74.94 89 HIS A O 1
ATOM 722 N N . LYS A 1 90 ? 3.962 -8.328 -10.835 1.00 66.38 90 LYS A N 1
ATOM 723 C CA . LYS A 1 90 ? 4.506 -7.701 -9.603 1.00 66.38 90 LYS A CA 1
ATOM 724 C C . LYS A 1 90 ? 5.726 -6.799 -9.830 1.00 66.38 90 LYS A C 1
ATOM 726 O O . LYS A 1 90 ? 5.969 -5.872 -9.063 1.00 66.38 90 LYS A O 1
ATOM 731 N N . TRP A 1 91 ? 6.489 -7.059 -10.891 1.00 63.88 91 TRP A N 1
ATOM 732 C CA . TRP A 1 91 ? 7.740 -6.372 -11.222 1.00 63.88 91 TRP A CA 1
ATOM 733 C C . TRP A 1 91 ? 7.604 -5.299 -12.314 1.00 63.88 91 TRP A C 1
ATOM 735 O O . TRP A 1 91 ? 8.607 -4.702 -12.712 1.00 63.88 91 TRP A O 1
ATOM 745 N N . HIS A 1 92 ? 6.388 -5.014 -12.796 1.00 71.12 92 HIS A N 1
ATOM 746 C CA . HIS A 1 92 ? 6.135 -3.967 -13.791 1.00 71.12 92 HIS A CA 1
ATOM 747 C C . HIS A 1 92 ? 6.061 -2.583 -13.131 1.00 71.12 92 HIS A C 1
ATOM 749 O O . HIS A 1 92 ? 5.020 -1.937 -13.067 1.00 71.12 92 HIS A O 1
ATOM 755 N N . GLN A 1 93 ? 7.194 -2.138 -12.597 1.00 69.81 93 GLN A N 1
ATOM 756 C CA . GLN A 1 93 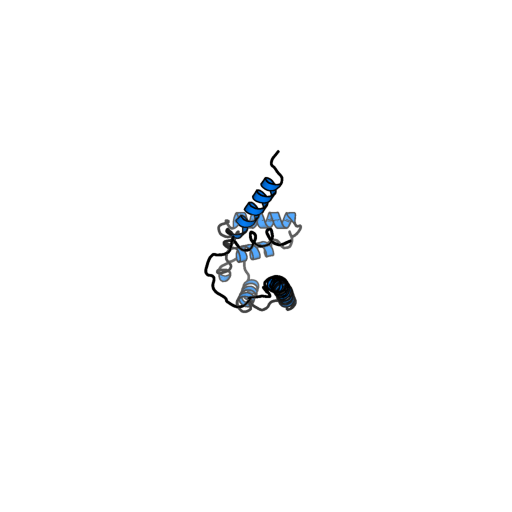? 7.343 -0.826 -11.973 1.00 69.81 93 GLN A CA 1
ATOM 757 C C . GLN A 1 93 ? 7.856 0.204 -13.000 1.00 69.81 93 GLN A C 1
ATOM 759 O O . GLN A 1 93 ? 8.653 -0.145 -13.881 1.00 69.81 93 GLN A O 1
ATOM 764 N N . PRO A 1 94 ? 7.449 1.484 -12.905 1.00 79.88 94 PRO A N 1
ATOM 765 C CA . PRO A 1 94 ? 7.925 2.536 -13.799 1.00 79.88 94 PRO A CA 1
ATOM 766 C C . PRO A 1 94 ? 9.450 2.698 -13.704 1.00 79.88 94 PRO A C 1
ATOM 768 O O . PRO A 1 94 ? 10.024 2.694 -12.616 1.00 79.88 94 PRO A O 1
ATOM 771 N N . LYS A 1 95 ? 10.118 2.897 -14.852 1.00 74.25 95 LYS A N 1
ATOM 772 C CA . LYS A 1 95 ? 11.593 2.999 -14.955 1.00 74.25 95 LYS A CA 1
ATOM 773 C C . LYS A 1 95 ? 12.208 4.043 -14.010 1.00 74.25 95 LYS A C 1
ATOM 775 O O . LYS A 1 95 ? 13.345 3.881 -13.581 1.00 74.25 95 LYS A O 1
ATOM 780 N N . ALA A 1 96 ? 11.449 5.082 -13.660 1.00 78.56 96 ALA A N 1
ATOM 781 C CA . ALA A 1 96 ? 11.854 6.105 -12.702 1.00 78.56 96 ALA A CA 1
ATOM 782 C C . ALA A 1 96 ? 12.095 5.548 -11.285 1.00 78.56 96 ALA A C 1
ATOM 784 O O . ALA A 1 96 ? 13.053 5.961 -10.640 1.00 78.56 96 ALA A O 1
ATOM 785 N N . LEU A 1 97 ? 11.293 4.582 -10.811 1.00 81.19 97 LEU A N 1
ATOM 786 C CA . LEU A 1 97 ? 11.509 3.966 -9.497 1.00 81.19 97 LEU A CA 1
ATOM 787 C C . LEU A 1 97 ? 12.834 3.198 -9.470 1.00 81.19 97 LEU A C 1
ATOM 789 O O . LEU A 1 97 ? 13.623 3.358 -8.543 1.00 81.19 97 LEU A O 1
ATOM 793 N N . TRP A 1 98 ? 13.104 2.415 -10.516 1.00 80.56 98 TRP A N 1
ATOM 794 C CA . TRP A 1 98 ? 14.362 1.681 -10.658 1.00 80.56 98 TRP A CA 1
ATOM 795 C C . TRP A 1 98 ? 15.572 2.609 -10.712 1.00 80.56 98 TRP A C 1
ATOM 797 O O . TRP A 1 98 ? 16.590 2.323 -10.086 1.00 80.56 98 TRP A O 1
ATOM 807 N N . PHE A 1 99 ? 15.447 3.738 -11.410 1.00 83.56 99 PHE A N 1
ATOM 808 C CA . PHE A 1 99 ? 16.486 4.760 -11.446 1.00 83.56 99 PHE A CA 1
ATOM 809 C C . PHE A 1 99 ? 16.767 5.330 -10.051 1.00 83.56 99 PHE A C 1
ATOM 811 O O . PHE A 1 99 ? 17.922 5.377 -9.639 1.00 83.56 99 PHE A O 1
ATOM 818 N N . THR A 1 100 ? 15.729 5.690 -9.292 1.00 82.75 100 THR A N 1
ATOM 819 C CA . THR A 1 100 ? 15.890 6.204 -7.925 1.00 82.75 100 THR A CA 1
ATOM 820 C C . THR A 1 100 ? 16.510 5.165 -6.995 1.00 82.75 100 THR A C 1
ATOM 822 O O . THR A 1 100 ? 17.446 5.494 -6.273 1.00 82.75 100 THR A O 1
ATOM 825 N N . ILE A 1 101 ? 16.056 3.906 -7.041 1.00 85.56 101 ILE A N 1
ATOM 826 C CA . ILE A 1 101 ? 16.654 2.817 -6.255 1.00 85.56 101 ILE A CA 1
ATOM 827 C C . ILE A 1 101 ? 18.141 2.685 -6.597 1.00 85.56 101 ILE A C 1
ATOM 829 O O . ILE A 1 101 ? 18.969 2.698 -5.693 1.00 85.56 101 ILE A O 1
ATOM 833 N N . ALA A 1 102 ? 18.495 2.641 -7.884 1.00 84.19 102 ALA A N 1
ATOM 834 C CA . ALA A 1 102 ? 19.884 2.532 -8.317 1.00 84.19 102 ALA A CA 1
ATOM 835 C C . ALA A 1 102 ? 20.735 3.722 -7.844 1.00 84.19 102 ALA A C 1
ATOM 837 O O . ALA A 1 102 ? 21.804 3.518 -7.275 1.00 84.19 102 ALA A O 1
ATOM 838 N N . VAL A 1 103 ? 20.255 4.956 -8.016 1.00 84.81 103 VAL A N 1
ATOM 839 C CA . VAL A 1 103 ? 20.966 6.173 -7.592 1.00 84.81 103 VAL A CA 1
ATOM 840 C C . VAL A 1 103 ? 21.153 6.209 -6.073 1.00 84.81 103 VAL A C 1
ATOM 842 O O . VAL A 1 103 ? 22.256 6.484 -5.602 1.00 84.81 103 VAL A O 1
ATOM 845 N N . CYS A 1 104 ? 20.119 5.880 -5.296 1.00 78.31 104 CYS A N 1
ATOM 846 C CA . CYS A 1 104 ? 20.208 5.814 -3.837 1.00 78.31 104 CYS A CA 1
ATOM 847 C C . CYS A 1 104 ? 21.142 4.688 -3.365 1.00 78.31 104 CYS A C 1
ATOM 849 O O . CYS A 1 104 ? 21.946 4.907 -2.458 1.00 78.31 104 CYS A O 1
ATOM 851 N N . SER A 1 105 ? 21.088 3.509 -3.990 1.00 80.88 105 SER A N 1
ATOM 852 C CA . SER A 1 105 ? 21.977 2.383 -3.676 1.00 80.88 105 SER A CA 1
ATOM 853 C C . SER A 1 105 ? 23.436 2.688 -4.013 1.00 80.88 105 SER A C 1
ATOM 855 O O . SER A 1 105 ? 24.318 2.378 -3.216 1.00 80.88 105 SER A O 1
ATOM 857 N N . ILE A 1 106 ? 23.703 3.346 -5.145 1.00 82.56 106 ILE A N 1
ATOM 858 C CA . ILE A 1 106 ? 25.049 3.809 -5.510 1.00 82.56 106 ILE A CA 1
ATOM 859 C C . ILE A 1 106 ? 25.526 4.873 -4.516 1.00 82.56 106 ILE A C 1
ATOM 861 O O . ILE A 1 106 ? 26.654 4.791 -4.039 1.00 82.56 106 ILE A O 1
ATOM 865 N N . GLY A 1 107 ? 24.671 5.829 -4.144 1.00 76.31 107 GLY A N 1
ATOM 866 C CA . GLY A 1 107 ? 24.993 6.843 -3.137 1.00 76.31 107 GLY A CA 1
ATOM 867 C C . GLY A 1 107 ? 25.376 6.233 -1.785 1.00 76.31 107 GLY A C 1
ATOM 868 O O . GLY A 1 107 ? 26.367 6.650 -1.189 1.00 76.31 107 GLY A O 1
ATOM 869 N N . ALA A 1 108 ? 24.652 5.205 -1.337 1.00 73.50 108 ALA A N 1
ATOM 870 C CA . ALA A 1 108 ? 24.982 4.457 -0.124 1.00 73.50 108 ALA A CA 1
ATOM 871 C C . ALA A 1 108 ? 26.291 3.657 -0.262 1.00 73.50 108 ALA A C 1
ATOM 873 O O . ALA A 1 108 ? 27.099 3.643 0.664 1.00 73.50 108 ALA A O 1
ATOM 874 N N . ALA A 1 109 ? 26.536 3.033 -1.418 1.00 74.31 109 ALA A N 1
ATOM 875 C CA . ALA A 1 109 ? 27.772 2.295 -1.679 1.00 74.31 109 ALA A CA 1
ATOM 876 C C . ALA A 1 109 ? 29.007 3.215 -1.704 1.00 74.31 109 ALA A C 1
ATOM 878 O O . ALA A 1 109 ? 30.043 2.870 -1.139 1.00 74.31 109 ALA A O 1
ATOM 879 N N . VAL A 1 110 ? 28.886 4.409 -2.293 1.00 72.44 110 VAL A N 1
ATOM 880 C CA . VAL A 1 110 ? 29.954 5.421 -2.322 1.00 72.44 110 VAL A CA 1
ATOM 881 C C . VAL A 1 110 ? 30.221 5.982 -0.924 1.00 72.44 110 VAL A C 1
ATOM 883 O O . VAL A 1 110 ? 31.378 6.097 -0.528 1.00 72.44 110 VAL A O 1
ATOM 886 N N . GLN A 1 111 ? 29.173 6.254 -0.140 1.00 55.94 111 GLN A N 1
ATOM 887 C CA . GLN A 1 111 ? 29.326 6.660 1.263 1.00 55.94 111 GLN A CA 1
ATOM 888 C C . GLN A 1 111 ? 29.961 5.551 2.123 1.00 55.94 111 GLN A C 1
ATOM 890 O O . GLN A 1 111 ? 30.709 5.846 3.053 1.00 55.94 111 GLN A O 1
ATOM 895 N N . GLY A 1 112 ? 29.711 4.278 1.796 1.00 60.56 112 GLY A N 1
ATOM 896 C CA . GLY A 1 112 ? 30.355 3.127 2.435 1.00 60.56 112 GLY A CA 1
ATOM 897 C C . GLY A 1 112 ? 31.831 2.947 2.055 1.00 60.56 112 GLY A C 1
ATOM 898 O O . GLY A 1 112 ? 32.633 2.566 2.905 1.00 60.56 112 GLY A O 1
ATOM 899 N N . TRP A 1 113 ? 32.212 3.258 0.811 1.00 61.91 113 TRP A N 1
ATOM 900 C CA . TRP A 1 113 ? 33.604 3.188 0.343 1.00 61.91 113 TRP A CA 1
ATOM 901 C C . TRP A 1 113 ? 34.480 4.320 0.907 1.00 61.91 113 TRP A C 1
ATOM 903 O O . TRP A 1 113 ? 35.629 4.076 1.273 1.00 61.91 113 TRP A O 1
ATOM 913 N N . ASP A 1 114 ? 33.940 5.534 1.064 1.00 54.38 114 ASP A N 1
ATOM 914 C CA . ASP A 1 114 ? 34.658 6.672 1.675 1.00 54.38 114 ASP A CA 1
ATOM 915 C C . ASP A 1 114 ? 35.062 6.404 3.144 1.00 54.38 114 ASP A C 1
ATOM 917 O O . ASP A 1 114 ? 36.103 6.861 3.614 1.00 54.38 114 ASP A O 1
ATOM 921 N N . GLN A 1 115 ? 34.298 5.566 3.857 1.00 48.47 115 GLN A N 1
ATOM 922 C CA . GLN A 1 115 ? 34.650 5.093 5.204 1.00 48.47 115 GLN A CA 1
ATOM 923 C C . GLN A 1 115 ? 35.658 3.927 5.203 1.00 48.47 115 GLN A C 1
ATOM 925 O O . GLN A 1 115 ? 36.344 3.722 6.205 1.00 48.47 115 GLN A O 1
ATOM 930 N N . ALA A 1 116 ? 35.795 3.178 4.101 1.00 53.94 116 ALA A N 1
ATOM 931 C CA . ALA A 1 116 ? 36.758 2.076 3.982 1.00 53.94 116 ALA A CA 1
ATOM 932 C C . ALA A 1 116 ? 38.192 2.575 3.733 1.00 53.94 116 ALA A C 1
ATOM 934 O O . ALA A 1 116 ? 39.142 1.982 4.238 1.00 53.94 116 ALA A O 1
ATOM 935 N N . ALA A 1 117 ? 38.355 3.714 3.051 1.00 50.47 117 ALA A N 1
ATOM 936 C CA . ALA A 1 117 ? 39.659 4.358 2.860 1.00 50.47 117 ALA A CA 1
ATOM 937 C C . ALA A 1 117 ? 40.291 4.860 4.177 1.00 50.47 117 ALA A C 1
ATOM 939 O O . ALA A 1 117 ? 41.500 5.059 4.253 1.00 50.47 117 ALA A O 1
ATOM 940 N N . ARG A 1 118 ? 39.491 5.040 5.242 1.00 50.72 118 ARG A N 1
ATOM 941 C CA . ARG A 1 118 ? 39.982 5.403 6.585 1.00 50.72 118 ARG A CA 1
ATOM 942 C C . ARG A 1 118 ? 40.543 4.203 7.366 1.00 50.72 118 ARG A C 1
ATOM 944 O O . ARG A 1 118 ? 41.130 4.396 8.427 1.00 50.72 118 ARG A O 1
ATOM 951 N N . LEU A 1 119 ? 40.386 2.979 6.858 1.00 53.62 119 LEU A N 1
ATOM 952 C CA . LEU A 1 119 ? 40.960 1.761 7.438 1.00 53.62 119 LEU A CA 1
ATOM 953 C C . LEU A 1 119 ? 42.004 1.140 6.506 1.00 53.62 119 LEU A C 1
ATOM 955 O O . LEU A 1 119 ? 42.046 -0.073 6.328 1.00 53.62 119 LEU A O 1
ATOM 959 N N . GLU A 1 120 ? 42.887 1.964 5.951 1.00 49.66 120 GLU A N 1
ATOM 960 C CA . GLU A 1 120 ? 44.204 1.492 5.543 1.00 49.66 120 GLU A CA 1
ATOM 961 C C . GLU A 1 120 ? 45.190 1.844 6.666 1.00 49.66 120 GLU A C 1
ATOM 963 O O . GLU A 1 120 ? 45.612 2.996 6.778 1.00 49.66 120 GLU A O 1
ATOM 968 N N . PRO A 1 121 ? 45.558 0.907 7.560 1.00 47.91 121 PRO A N 1
ATOM 969 C CA . PRO A 1 121 ? 46.790 1.063 8.304 1.00 47.91 121 PRO A CA 1
ATOM 970 C C . PRO A 1 121 ? 47.933 0.831 7.312 1.00 47.91 121 PRO A C 1
ATOM 972 O O . PRO A 1 121 ? 48.398 -0.292 7.118 1.00 47.91 121 PRO A O 1
ATOM 975 N N . THR A 1 122 ? 48.393 1.901 6.664 1.00 56.00 122 THR A N 1
ATOM 976 C CA . THR A 1 122 ? 49.790 1.968 6.228 1.00 56.00 122 THR A CA 1
ATOM 977 C C . THR A 1 122 ? 50.664 1.624 7.436 1.00 56.00 122 THR A C 1
ATOM 979 O O . THR A 1 122 ? 50.480 2.208 8.500 1.00 56.00 122 THR A O 1
ATOM 982 N N . GLU A 1 123 ? 51.584 0.676 7.253 1.00 45.53 123 GLU A N 1
ATOM 983 C CA . GLU A 1 123 ? 52.449 0.049 8.266 1.00 45.53 123 GLU A CA 1
ATOM 984 C C . GLU A 1 123 ? 51.839 -1.084 9.111 1.00 45.53 123 GLU A C 1
ATOM 986 O O . GLU A 1 123 ? 51.773 -1.050 10.338 1.00 45.53 123 GLU A O 1
ATOM 991 N N . GLN A 1 124 ? 51.617 -2.230 8.464 1.00 46.66 124 GLN A N 1
ATOM 992 C CA . GLN A 1 124 ? 52.172 -3.457 9.039 1.00 46.66 124 GLN A CA 1
ATOM 993 C C . GLN A 1 124 ? 53.704 -3.372 8.952 1.00 46.66 124 GLN A C 1
ATOM 995 O O . GLN A 1 124 ? 54.315 -3.924 8.034 1.00 46.66 124 GLN A O 1
ATOM 1000 N N . THR A 1 125 ? 54.330 -2.676 9.908 1.00 46.97 125 THR A N 1
ATOM 1001 C CA . THR A 1 125 ? 55.749 -2.855 10.224 1.00 46.97 125 THR A CA 1
ATOM 1002 C C . THR A 1 125 ? 55.925 -4.312 10.639 1.00 46.97 125 THR A C 1
ATOM 1004 O O . THR A 1 125 ? 55.659 -4.725 11.766 1.00 46.97 125 THR A O 1
ATOM 1007 N N . PHE A 1 126 ? 56.235 -5.128 9.638 1.00 47.81 126 PHE A N 1
ATOM 1008 C CA . PHE A 1 126 ? 57.264 -6.147 9.672 1.00 47.81 126 PHE A CA 1
ATOM 1009 C C . PHE A 1 126 ? 57.613 -6.645 11.082 1.00 47.81 126 PHE A C 1
ATOM 1011 O O . PHE A 1 126 ? 58.456 -6.087 11.777 1.00 47.81 126 PHE A O 1
ATOM 1018 N N . ARG A 1 127 ? 56.938 -7.732 11.468 1.00 56.44 127 ARG A N 1
ATOM 1019 C CA . ARG A 1 127 ? 57.422 -8.788 12.368 1.00 56.44 127 ARG A CA 1
ATOM 1020 C C . ARG A 1 127 ? 58.864 -8.578 12.870 1.00 56.44 127 ARG A C 1
ATOM 1022 O O . ARG A 1 127 ? 59.814 -8.999 12.217 1.00 56.44 127 ARG A O 1
ATOM 1029 N N . SER A 1 128 ? 59.013 -8.154 14.117 1.00 41.69 128 SER A N 1
ATOM 1030 C CA . SER A 1 128 ? 59.915 -8.871 15.014 1.00 41.69 128 SER A CA 1
ATOM 1031 C C . SER A 1 128 ? 59.191 -9.148 16.338 1.00 41.69 128 SER A C 1
ATOM 1033 O O . SER A 1 128 ? 58.466 -8.293 16.849 1.00 41.69 128 SER A O 1
ATOM 1035 N N . PRO A 1 129 ? 59.266 -10.388 16.847 1.00 53.59 129 PRO A N 1
ATOM 1036 C CA . PRO A 1 129 ? 58.658 -10.755 18.115 1.00 53.59 129 PRO A CA 1
ATOM 1037 C C . PRO A 1 129 ? 59.484 -10.143 19.250 1.00 53.59 129 PRO A C 1
ATOM 1039 O O . PRO A 1 129 ? 60.711 -10.222 19.226 1.00 53.59 129 PRO A O 1
ATOM 1042 N N . LEU A 1 130 ? 58.823 -9.570 20.261 1.00 59.75 130 LEU A N 1
ATOM 1043 C CA . LEU A 1 130 ? 59.483 -9.287 21.539 1.00 59.75 130 LEU A CA 1
ATOM 1044 C C . LEU A 1 130 ? 60.184 -10.565 22.032 1.00 59.75 130 LEU A C 1
ATOM 1046 O O . LEU A 1 130 ? 59.575 -11.640 22.011 1.00 59.75 130 LEU A O 1
ATOM 1050 N N . PRO A 1 131 ? 61.428 -10.448 22.526 1.00 47.31 131 PRO A N 1
ATOM 1051 C CA . PRO A 1 131 ? 61.537 -10.418 23.981 1.00 47.31 131 PRO A CA 1
ATOM 1052 C C . PRO A 1 131 ? 62.673 -9.547 24.558 1.00 47.31 131 PRO A C 1
ATOM 1054 O O . PRO A 1 131 ? 63.693 -9.297 23.931 1.00 47.31 131 PRO A O 1
ATOM 1057 N N . LEU A 1 132 ? 62.479 -9.247 25.846 1.00 44.50 132 LEU A N 1
ATOM 1058 C CA . LEU A 1 132 ? 63.468 -9.077 26.919 1.00 44.50 132 LEU A CA 1
ATOM 1059 C C . LEU A 1 132 ? 64.250 -7.751 27.081 1.00 44.50 132 LEU A C 1
ATOM 1061 O O . LEU A 1 132 ? 65.152 -7.427 26.326 1.00 44.50 132 LEU A O 1
ATOM 1065 N N . VAL A 1 133 ? 63.907 -7.061 28.180 1.00 56.00 133 VAL A N 1
ATOM 1066 C CA . VAL A 1 133 ? 64.747 -6.655 29.335 1.00 56.00 133 VAL A CA 1
ATOM 1067 C C . VAL A 1 133 ? 66.250 -6.385 29.093 1.00 56.00 133 VAL A C 1
ATOM 1069 O O . VAL A 1 133 ? 66.959 -7.229 28.564 1.00 56.00 133 VAL A O 1
ATOM 1072 N N . LEU A 1 134 ? 66.720 -5.294 29.726 1.00 45.53 134 LEU A N 1
ATOM 1073 C CA . LEU A 1 134 ? 68.062 -4.672 29.788 1.00 45.53 134 LEU A CA 1
ATOM 1074 C C . LEU A 1 134 ? 68.263 -3.585 28.712 1.00 45.53 134 LEU A C 1
ATOM 1076 O O . LEU A 1 134 ? 68.099 -3.835 27.534 1.00 45.53 134 LEU A O 1
ATOM 1080 N N . ASP A 1 135 ? 68.598 -2.336 29.040 1.00 47.41 135 ASP A N 1
ATOM 1081 C CA . ASP A 1 135 ? 69.657 -1.978 29.978 1.00 47.41 135 ASP A CA 1
ATOM 1082 C C . ASP A 1 135 ? 69.444 -0.590 30.627 1.00 47.41 135 ASP A C 1
ATOM 1084 O O . ASP A 1 135 ? 69.601 0.459 30.006 1.00 47.41 135 ASP A O 1
ATOM 1088 N N . HIS A 1 136 ? 69.119 -0.587 31.923 1.00 47.75 136 HIS A N 1
ATOM 1089 C CA . HIS A 1 136 ? 69.029 0.609 32.768 1.00 47.75 136 HIS A CA 1
ATOM 1090 C C . HIS A 1 136 ? 70.410 1.031 33.331 1.00 47.75 136 HIS A C 1
ATOM 1092 O O . HIS A 1 136 ? 70.472 1.730 34.346 1.00 47.75 136 HIS A O 1
ATOM 1098 N N . LYS A 1 137 ? 71.532 0.607 32.717 1.00 54.12 137 LYS A N 1
ATOM 1099 C CA . LYS A 1 137 ? 72.904 0.959 33.147 1.00 54.12 137 LYS A CA 1
ATOM 1100 C C . LYS A 1 137 ? 73.726 1.773 32.142 1.00 54.12 137 LYS A C 1
ATOM 1102 O O . LYS A 1 137 ? 74.785 2.270 32.520 1.00 54.12 137 LYS A O 1
ATOM 1107 N N . ALA A 1 138 ? 73.242 2.022 30.924 1.00 45.69 138 ALA A N 1
ATOM 1108 C CA . ALA A 1 138 ? 73.995 2.814 29.940 1.00 45.69 138 ALA A CA 1
ATOM 1109 C C . ALA A 1 138 ? 74.064 4.328 30.258 1.00 45.69 138 ALA A C 1
ATOM 1111 O O . ALA A 1 138 ? 74.875 5.045 29.677 1.00 45.69 138 ALA A O 1
ATOM 1112 N N . LEU A 1 139 ? 73.260 4.826 31.209 1.00 50.00 139 LEU A N 1
ATOM 1113 C CA . LEU A 1 139 ? 73.206 6.252 31.564 1.00 50.00 139 LEU A CA 1
ATOM 1114 C C . LEU A 1 139 ? 74.151 6.663 32.713 1.00 50.00 139 LEU A C 1
ATOM 1116 O O . LEU A 1 139 ? 74.272 7.848 32.994 1.00 50.00 139 LEU A O 1
ATOM 1120 N N . MET A 1 140 ? 74.844 5.724 33.371 1.00 51.94 140 MET A N 1
ATOM 1121 C CA . MET A 1 140 ? 75.684 6.029 34.549 1.00 51.94 140 MET A CA 1
ATOM 1122 C C . MET A 1 140 ? 77.196 6.093 34.259 1.00 51.94 140 MET A C 1
ATOM 1124 O O . MET A 1 140 ? 77.971 6.337 35.177 1.00 51.94 140 MET A O 1
ATOM 1128 N N . ILE A 1 141 ? 77.640 5.894 33.009 1.00 53.16 141 ILE A N 1
ATOM 1129 C CA . ILE A 1 141 ? 79.081 5.813 32.671 1.00 53.16 141 ILE A CA 1
ATOM 1130 C C . ILE A 1 141 ? 79.605 7.070 31.941 1.00 53.16 141 ILE A C 1
ATOM 1132 O O . ILE A 1 141 ? 80.797 7.348 31.995 1.00 53.16 141 ILE A O 1
ATOM 1136 N N . ASN A 1 142 ? 78.742 7.920 31.371 1.00 52.22 142 ASN A N 1
ATOM 1137 C CA . ASN A 1 142 ? 79.165 9.176 30.716 1.00 52.22 142 ASN A CA 1
ATOM 1138 C C . ASN A 1 142 ? 79.256 10.398 31.661 1.00 52.22 142 ASN A C 1
ATOM 1140 O O . ASN A 1 142 ? 79.379 11.523 31.194 1.00 52.22 142 ASN A O 1
ATOM 1144 N N . GLY A 1 143 ? 79.207 10.192 32.984 1.00 55.78 143 GLY A N 1
ATOM 1145 C CA . GLY A 1 143 ? 79.416 11.233 34.006 1.00 55.78 143 GLY A CA 1
ATOM 1146 C C . GLY A 1 143 ? 80.762 11.145 34.740 1.00 55.78 143 GLY A C 1
ATOM 1147 O O . GLY A 1 143 ? 80.917 11.768 35.785 1.00 55.78 143 GLY A O 1
ATOM 1148 N N . LEU A 1 144 ? 81.710 10.334 34.250 1.00 51.53 144 LEU A N 1
ATOM 1149 C CA . LEU A 1 144 ? 82.993 10.067 34.922 1.00 51.53 144 LEU A CA 1
ATOM 1150 C C . LEU A 1 144 ? 84.234 10.250 34.028 1.00 51.53 144 LEU A C 1
ATOM 1152 O O . LEU A 1 144 ? 85.331 9.897 34.447 1.00 51.53 144 LEU A O 1
ATOM 1156 N N . LEU A 1 145 ? 84.080 10.839 32.838 1.00 51.53 145 LEU A N 1
ATOM 1157 C CA . LEU A 1 145 ? 85.167 11.305 31.964 1.00 51.53 145 LEU A CA 1
ATOM 1158 C C . LEU A 1 145 ? 84.643 12.479 31.113 1.00 51.53 145 LEU A C 1
ATOM 1160 O O . LEU A 1 145 ? 84.099 12.267 30.030 1.00 51.53 145 LEU A O 1
ATOM 1164 N N . GLY A 1 146 ? 84.773 13.701 31.640 1.00 42.81 146 GLY A N 1
ATOM 1165 C CA . GLY A 1 146 ? 84.379 14.959 30.994 1.00 42.81 146 GLY A CA 1
ATOM 1166 C C . GLY A 1 146 ? 84.170 16.079 31.995 1.00 42.81 146 GLY A C 1
ATOM 1167 O O . GLY A 1 146 ? 83.020 16.210 32.461 1.00 42.81 146 GLY A O 1
#

pLDDT: mean 70.68, std 14.5, range [41.69, 91.44]

Sequence (146 aa):
MPSIYQVSLILHLRFVQYSQLARIENPLKGIPKETLMAQVRAFATEHRLSNEVDVFIKGVLVAQSPIDYENISELHENDRAALRREDAHKWHQPKALWFTIAVCSIGAAVQGWDQAARLEPTEQTFRSPLPLVLDHKALMINGLLG

Radius of gyration: 33.29 Å; chains: 1; bounding box: 104×34×50 Å

Secondary structure (DSSP, 8-state):
---HHHHHHHHHHHHHHGGG------TTTT--HHHHHHHHHHHHHHTT-GGGHHHHHHHHHHHH-TT-GGG-TT--HHHHHHHHHHHHTTT---HHHHHHHHHHHHHHHHHHHHHHGGG--S-------------TTTTSSTTS--

Foldseek 3Di:
DDDPVVVVVVVVVVVVVVVPPPPPDQPLAPDDLVVQLVVLCVVCVVVVVNVCSLVSSLVSVCSRPVPPNVVDPSDDPVNVVVSVVCVVCVPPDPVVVVVVVVVVVVVVVVVVVVVVVVPDPPDPPDDDDDDDDDDPPPPPPVVPDD

Organism: NCBI:txid1506179